Protein AF-A0A3D1QDG4-F1 (afdb_monomer_lite)

Radius of gyration: 11.74 Å; chains: 1; bounding box: 24×23×29 Å

Structure (mmCIF, N/CA/C/O backbone):
data_AF-A0A3D1QDG4-F1
#
_entry.id   AF-A0A3D1QDG4-F1
#
loop_
_atom_site.group_PDB
_atom_site.id
_atom_site.type_symbol
_atom_site.label_atom_id
_atom_site.label_alt_id
_atom_site.label_comp_id
_atom_site.label_asym_id
_atom_site.label_entity_id
_atom_site.label_seq_id
_atom_site.pdbx_PDB_ins_code
_atom_site.Cartn_x
_atom_site.Cartn_y
_atom_site.Cartn_z
_atom_site.occupancy
_atom_site.B_iso_or_equiv
_atom_site.auth_seq_id
_atom_site.auth_comp_id
_atom_site.auth_asym_id
_atom_site.auth_atom_id
_atom_site.pdbx_PDB_model_num
ATOM 1 N N . ALA A 1 1 ? -4.864 -11.724 10.944 1.00 59.78 1 ALA A N 1
ATOM 2 C CA . ALA A 1 1 ? -4.218 -11.611 12.271 1.00 59.78 1 ALA A CA 1
ATOM 3 C C . ALA A 1 1 ? -4.435 -10.227 12.898 1.00 59.78 1 ALA A C 1
ATOM 5 O O . ALA A 1 1 ? -5.168 -10.159 13.871 1.00 59.78 1 ALA A O 1
ATOM 6 N N . LEU A 1 2 ? -3.924 -9.129 12.318 1.00 64.81 2 LEU A N 1
ATOM 7 C CA . LEU A 1 2 ? -4.052 -7.761 12.876 1.00 64.81 2 LEU A CA 1
ATOM 8 C C . LEU A 1 2 ? -5.505 -7.280 13.074 1.00 64.81 2 LEU A C 1
ATOM 10 O O . LEU A 1 2 ? -5.844 -6.764 14.135 1.00 64.81 2 LEU A O 1
ATOM 14 N N . LYS A 1 3 ? -6.386 -7.546 12.096 1.00 60.47 3 LYS A N 1
ATOM 15 C CA . LYS A 1 3 ? -7.835 -7.265 12.175 1.00 60.47 3 LYS A CA 1
ATOM 16 C C . LYS A 1 3 ? -8.524 -7.950 13.360 1.00 60.47 3 LYS A C 1
ATOM 18 O O . LYS A 1 3 ? -9.438 -7.389 13.945 1.00 60.47 3 LYS A O 1
ATOM 23 N N . VAL A 1 4 ? -8.075 -9.153 13.721 1.00 68.81 4 VAL A N 1
ATOM 24 C CA . VAL A 1 4 ? -8.697 -9.983 14.768 1.00 68.81 4 VAL A CA 1
ATOM 25 C C . VAL A 1 4 ? -8.279 -9.528 16.168 1.00 68.81 4 VAL A C 1
ATOM 27 O O . VAL A 1 4 ? -9.065 -9.639 17.100 1.00 68.81 4 VAL A O 1
ATOM 30 N N . ILE A 1 5 ? -7.072 -8.973 16.315 1.00 75.62 5 ILE A N 1
ATOM 31 C CA . ILE A 1 5 ? -6.552 -8.474 17.600 1.00 75.62 5 ILE A CA 1
ATOM 32 C C . ILE A 1 5 ? -6.778 -6.966 17.807 1.00 75.62 5 ILE A C 1
ATOM 34 O O . ILE A 1 5 ? -6.266 -6.401 18.767 1.00 75.62 5 ILE A O 1
ATOM 38 N N . GLY A 1 6 ? -7.520 -6.303 16.911 1.00 69.69 6 GLY A N 1
ATOM 39 C CA . GLY A 1 6 ? -7.864 -4.882 17.033 1.00 69.69 6 GLY A CA 1
ATOM 40 C C . GLY A 1 6 ? -6.696 -3.909 16.837 1.00 69.69 6 GLY A C 1
ATOM 41 O O . GLY A 1 6 ? -6.813 -2.748 17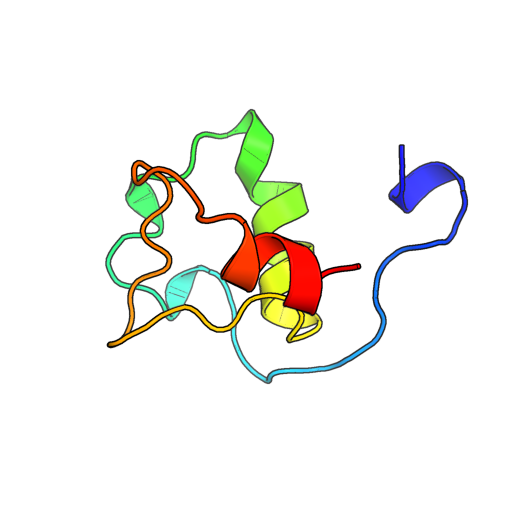.209 1.00 69.69 6 GLY A O 1
ATOM 42 N N . GLN A 1 7 ? -5.582 -4.358 16.250 1.00 76.19 7 GLN A N 1
ATOM 43 C CA . GLN A 1 7 ? -4.376 -3.547 16.026 1.00 76.19 7 GLN A CA 1
ATOM 44 C C . GLN A 1 7 ? -4.235 -3.092 14.572 1.00 76.19 7 GLN A C 1
ATOM 46 O O . GLN A 1 7 ? -3.132 -3.035 14.030 1.00 76.19 7 GLN A O 1
ATOM 51 N N . LEU A 1 8 ? -5.353 -2.815 13.900 1.00 74.44 8 LEU A N 1
ATOM 52 C CA . LEU A 1 8 ? -5.261 -2.165 12.600 1.00 74.44 8 LEU A CA 1
ATOM 53 C C . LEU A 1 8 ? -4.709 -0.747 12.795 1.00 74.44 8 LEU A C 1
ATOM 55 O O . LEU A 1 8 ? -5.137 -0.067 13.735 1.00 74.44 8 LEU A O 1
ATOM 59 N N . PRO A 1 9 ? -3.777 -0.305 11.935 1.00 74.81 9 PRO A N 1
ATOM 60 C CA . PRO A 1 9 ? -3.330 1.075 11.962 1.00 74.81 9 PRO A CA 1
ATOM 61 C C . PRO A 1 9 ? -4.535 2.010 11.819 1.00 74.81 9 PRO A C 1
ATOM 63 O O . PRO A 1 9 ? -5.527 1.675 11.174 1.00 74.81 9 PRO A O 1
ATOM 66 N N . GLN A 1 10 ? -4.473 3.159 12.484 1.00 75.25 10 GLN A N 1
ATOM 67 C CA . GLN A 1 10 ? -5.527 4.168 12.442 1.00 75.25 10 GLN A CA 1
ATOM 68 C C . GLN A 1 10 ? -4.990 5.422 11.764 1.00 75.25 10 GLN A C 1
ATOM 70 O O . GLN A 1 10 ? -3.884 5.865 12.062 1.00 75.25 10 GLN A O 1
ATOM 75 N N . GLY A 1 11 ? -5.776 5.976 10.847 1.00 77.50 11 GLY A N 1
ATOM 76 C CA . GLY A 1 11 ? -5.413 7.133 10.041 1.00 77.50 11 GLY A CA 1
ATOM 77 C C . GLY A 1 11 ? -6.336 7.258 8.835 1.00 77.50 11 GLY A C 1
ATOM 78 O O . GLY A 1 11 ? -7.082 6.328 8.526 1.00 77.50 11 GLY A O 1
ATOM 79 N N . ASP A 1 12 ? -6.279 8.407 8.174 1.00 83.00 12 ASP A N 1
ATOM 80 C CA . ASP A 1 12 ? -6.935 8.646 6.892 1.00 83.00 12 ASP A CA 1
ATOM 81 C C . ASP A 1 12 ? -5.954 9.402 5.994 1.00 83.00 12 ASP A C 1
ATOM 83 O O . ASP A 1 12 ? -5.627 10.567 6.230 1.00 83.00 12 ASP A O 1
ATOM 87 N N . SER A 1 13 ? -5.418 8.700 5.001 1.00 85.12 13 SER A N 1
ATOM 88 C CA . SER A 1 13 ? -4.499 9.257 4.012 1.00 85.12 13 SER A CA 1
ATOM 89 C C . SER A 1 13 ? -5.219 9.998 2.885 1.00 85.12 13 SER A C 1
ATOM 91 O O . SER A 1 13 ? -4.554 10.650 2.072 1.00 85.12 13 SER A O 1
ATOM 93 N N . GLY A 1 14 ? -6.549 9.856 2.792 1.00 89.38 14 GLY A N 1
ATOM 94 C CA . GLY A 1 14 ? -7.352 10.282 1.649 1.00 89.38 14 GLY A CA 1
ATOM 95 C C . GLY A 1 14 ? -7.036 9.531 0.350 1.00 89.38 14 GLY A C 1
ATOM 96 O O . GLY A 1 14 ? -7.488 9.962 -0.708 1.00 89.38 14 GLY A O 1
ATOM 97 N N . LYS A 1 15 ? -6.242 8.450 0.410 1.00 89.00 15 LYS A N 1
ATOM 98 C CA . LYS A 1 15 ? -5.848 7.630 -0.741 1.00 89.00 15 LYS A CA 1
ATOM 99 C C . LYS A 1 15 ? -6.373 6.204 -0.625 1.00 89.00 15 LYS A C 1
ATOM 101 O O . LYS A 1 15 ? -6.537 5.648 0.458 1.00 89.00 15 LYS A O 1
ATOM 106 N N . THR A 1 16 ? -6.570 5.593 -1.778 1.00 92.50 16 THR A N 1
ATOM 107 C CA . THR A 1 16 ? -6.991 4.212 -1.990 1.00 92.50 16 THR A CA 1
ATOM 108 C C . THR A 1 16 ? -5.984 3.500 -2.890 1.00 92.50 16 THR A C 1
ATOM 110 O O . THR A 1 16 ? -5.121 4.131 -3.497 1.00 92.50 16 THR A O 1
ATOM 113 N N . LEU A 1 17 ? -6.097 2.174 -3.025 1.00 91.12 17 LEU A N 1
ATOM 114 C CA . LEU A 1 17 ? -5.248 1.426 -3.961 1.00 91.12 17 LEU A CA 1
ATOM 115 C C . LEU A 1 17 ? -5.358 1.947 -5.398 1.00 91.12 17 LEU A C 1
ATOM 117 O O . LEU A 1 17 ? -4.376 1.915 -6.125 1.00 91.12 17 LEU A O 1
ATOM 121 N N . LEU A 1 18 ? -6.523 2.463 -5.797 1.00 91.44 18 LEU A N 1
ATOM 122 C CA . LEU A 1 18 ? -6.763 2.946 -7.159 1.00 91.44 18 LEU A CA 1
ATOM 123 C C . LEU A 1 18 ? -5.964 4.208 -7.507 1.00 91.44 18 LEU A C 1
ATOM 125 O O . LEU A 1 18 ? -5.810 4.515 -8.686 1.00 91.44 18 LEU A O 1
ATOM 129 N N . ASP A 1 19 ? -5.428 4.909 -6.507 1.00 94.06 19 ASP A N 1
ATOM 130 C CA . ASP A 1 19 ? -4.568 6.077 -6.716 1.00 94.06 19 ASP A CA 1
ATOM 131 C C . ASP A 1 19 ? -3.144 5.695 -7.160 1.00 94.06 19 ASP A C 1
ATOM 133 O O . ASP A 1 19 ? -2.330 6.571 -7.462 1.00 94.06 19 ASP A O 1
ATOM 137 N N . PHE A 1 20 ? -2.835 4.394 -7.217 1.00 94.25 20 PHE A N 1
ATOM 138 C CA . PHE A 1 20 ? -1.531 3.865 -7.599 1.00 94.25 20 PHE A CA 1
ATOM 139 C C . PHE A 1 20 ? -1.591 3.147 -8.948 1.00 94.25 20 PHE A C 1
ATOM 141 O O . PHE A 1 20 ? -2.433 2.284 -9.197 1.00 94.25 20 PHE A O 1
ATOM 148 N N . SER A 1 21 ? -0.650 3.490 -9.828 1.00 95.38 21 SER A N 1
ATOM 149 C CA . SER A 1 21 ? -0.588 2.993 -11.214 1.00 95.38 21 SER A CA 1
ATOM 150 C C . SER A 1 21 ? -0.365 1.479 -11.336 1.00 95.38 21 SER A C 1
ATOM 152 O O . SER A 1 21 ? -0.721 0.866 -12.342 1.00 95.38 21 SER A O 1
ATOM 154 N N . ASP A 1 22 ? 0.197 0.867 -10.301 1.00 94.69 22 ASP A N 1
ATOM 155 C CA . ASP A 1 22 ? 0.566 -0.542 -10.221 1.00 94.69 22 ASP A CA 1
ATOM 156 C C . ASP A 1 22 ? -0.346 -1.357 -9.299 1.00 94.69 22 ASP A C 1
ATOM 158 O O . ASP A 1 22 ? -0.031 -2.500 -8.976 1.00 94.69 22 ASP A O 1
ATOM 162 N N . ALA A 1 23 ? -1.509 -0.821 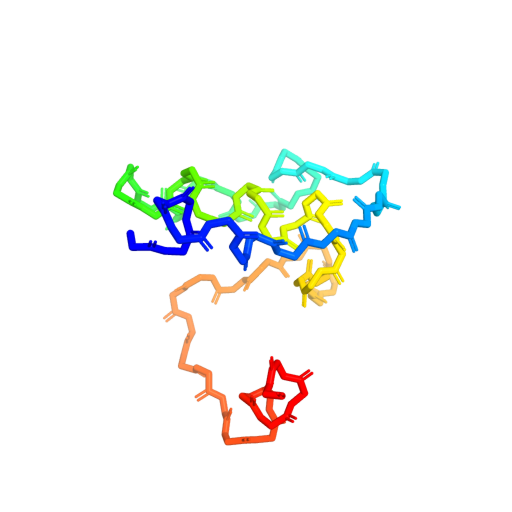-8.920 1.00 92.50 23 ALA A N 1
ATOM 163 C CA . ALA A 1 23 ? -2.487 -1.527 -8.091 1.00 92.50 23 ALA A CA 1
ATOM 164 C C . ALA A 1 23 ? -2.906 -2.890 -8.669 1.00 92.50 23 ALA A C 1
ATOM 166 O O . ALA A 1 23 ? -3.230 -3.809 -7.924 1.00 92.50 23 ALA A O 1
ATOM 167 N N . SER A 1 24 ? -2.856 -3.039 -9.998 1.00 93.38 24 SER A N 1
ATOM 168 C CA . SER A 1 24 ? -3.136 -4.299 -10.701 1.00 93.38 24 SER A CA 1
ATOM 169 C C . SER A 1 24 ? -2.095 -5.401 -10.469 1.00 93.38 24 SER A C 1
ATOM 171 O O . SER A 1 24 ? -2.365 -6.556 -10.782 1.00 93.38 24 SER A O 1
ATOM 173 N N . GLN A 1 25 ? -0.920 -5.066 -9.929 1.00 94.75 25 GLN A N 1
ATOM 174 C CA . GLN A 1 25 ? 0.128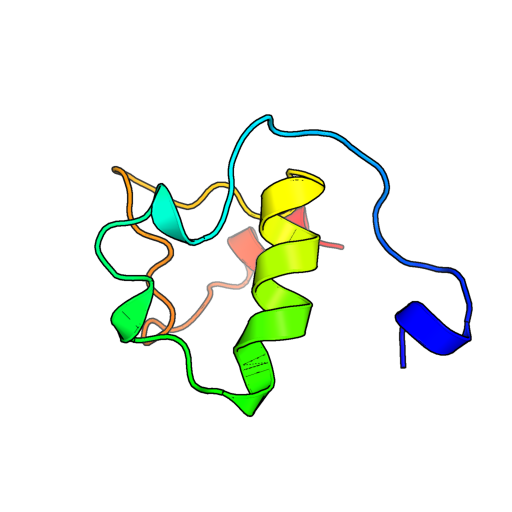 -6.027 -9.573 1.00 94.75 25 GLN A CA 1
ATOM 175 C C . GLN A 1 25 ? -0.054 -6.600 -8.159 1.00 94.75 25 GLN A C 1
ATOM 177 O O . GLN A 1 25 ? 0.726 -7.454 -7.743 1.00 94.75 25 GLN A O 1
ATOM 182 N N . ILE A 1 26 ? -1.044 -6.117 -7.402 1.00 92.31 26 ILE A N 1
ATOM 183 C CA . ILE A 1 26 ? -1.367 -6.640 -6.076 1.00 92.31 26 ILE A CA 1
ATOM 184 C C . ILE A 1 26 ? -2.211 -7.902 -6.249 1.00 92.31 26 ILE A C 1
ATOM 186 O O . ILE A 1 26 ? -3.323 -7.851 -6.774 1.00 92.31 26 ILE A O 1
ATOM 190 N N . ASP A 1 27 ? -1.696 -9.028 -5.764 1.00 92.62 27 ASP A N 1
ATOM 191 C CA . ASP A 1 27 ? -2.445 -10.281 -5.728 1.00 92.62 27 ASP A CA 1
ATOM 192 C C . ASP A 1 27 ? -3.672 -10.192 -4.806 1.00 92.62 27 ASP A C 1
ATOM 194 O O . ASP A 1 27 ? -3.679 -9.492 -3.789 1.00 92.62 27 ASP A O 1
ATOM 198 N N . GLU A 1 28 ? -4.695 -10.996 -5.104 1.00 90.62 28 GLU A N 1
ATOM 199 C CA . GLU A 1 28 ? -5.978 -11.003 -4.387 1.00 90.62 28 GLU A CA 1
ATOM 200 C C . GLU A 1 28 ? -5.826 -11.229 -2.871 1.00 90.62 28 GLU A C 1
ATOM 202 O O . GLU A 1 28 ? -6.516 -10.598 -2.070 1.00 90.62 28 GLU A O 1
ATOM 207 N N . TRP A 1 29 ? -4.863 -12.058 -2.454 1.00 91.31 29 TRP A N 1
ATOM 208 C CA . TRP A 1 29 ? -4.594 -12.326 -1.037 1.00 91.31 29 TRP A CA 1
ATOM 209 C C . TRP A 1 29 ? -4.058 -11.098 -0.277 1.00 91.31 29 TRP A C 1
ATOM 211 O O . TRP A 1 29 ? -4.248 -10.997 0.937 1.00 91.31 29 TRP A O 1
ATOM 221 N N . ALA A 1 30 ? -3.384 -10.176 -0.971 1.00 90.88 30 ALA A N 1
ATOM 222 C CA . ALA A 1 30 ? -2.764 -8.984 -0.397 1.00 90.88 30 ALA A CA 1
ATOM 223 C C . ALA A 1 30 ? -3.674 -7.750 -0.478 1.00 90.88 30 ALA A C 1
ATOM 225 O O . ALA A 1 30 ? -3.454 -6.785 0.256 1.00 90.88 30 ALA A O 1
ATOM 226 N N . GLY A 1 31 ? -4.708 -7.781 -1.326 1.00 90.75 31 GLY A N 1
ATOM 227 C CA . GLY A 1 31 ? -5.572 -6.635 -1.615 1.00 90.75 31 GLY A CA 1
ATOM 228 C C . GLY A 1 31 ? -6.179 -5.982 -0.372 1.00 90.75 31 GLY A C 1
ATOM 229 O O . GLY A 1 31 ? -6.018 -4.779 -0.174 1.00 90.75 31 GLY A O 1
ATOM 230 N N . GLU A 1 32 ? -6.823 -6.758 0.508 1.00 90.44 32 GLU A N 1
ATOM 231 C CA . GLU A 1 32 ? -7.463 -6.207 1.718 1.00 90.44 32 GLU A CA 1
ATOM 232 C C . GLU A 1 32 ? -6.434 -5.590 2.682 1.00 90.44 32 GLU A C 1
ATOM 234 O O . GLU A 1 32 ? -6.665 -4.521 3.249 1.00 90.44 32 GLU A O 1
ATOM 239 N N . ALA A 1 33 ? -5.275 -6.235 2.844 1.00 90.31 33 ALA A N 1
ATOM 240 C CA . ALA A 1 33 ? -4.220 -5.753 3.731 1.00 90.31 33 ALA A CA 1
ATOM 241 C C . ALA A 1 33 ? -3.567 -4.472 3.192 1.00 90.31 33 ALA A C 1
ATOM 243 O O . ALA A 1 33 ? -3.417 -3.498 3.928 1.00 90.31 33 ALA A O 1
ATOM 244 N N . MET A 1 34 ? -3.231 -4.448 1.900 1.00 92.62 34 MET A N 1
ATOM 245 C CA . MET A 1 34 ? -2.648 -3.279 1.242 1.00 92.62 34 MET A CA 1
ATOM 246 C C . MET A 1 34 ? -3.614 -2.097 1.243 1.00 92.62 34 MET A C 1
ATOM 248 O O . MET A 1 34 ? -3.198 -0.973 1.518 1.00 92.62 34 MET A O 1
ATOM 252 N N . ALA A 1 35 ? -4.906 -2.341 1.002 1.00 91.81 35 ALA A N 1
ATOM 253 C CA . ALA A 1 35 ? -5.926 -1.301 1.077 1.00 91.81 35 ALA A CA 1
ATOM 254 C C . ALA A 1 35 ? -5.987 -0.678 2.473 1.00 91.81 35 ALA A C 1
ATOM 256 O O . ALA A 1 35 ? -5.991 0.546 2.589 1.00 91.81 35 ALA A O 1
ATOM 257 N N . ALA A 1 36 ? -5.971 -1.504 3.525 1.00 91.06 36 ALA A N 1
ATOM 258 C CA . ALA A 1 36 ? -5.943 -1.009 4.894 1.00 91.06 36 ALA A CA 1
ATOM 259 C C . ALA A 1 36 ? -4.712 -0.123 5.138 1.00 91.06 36 ALA A C 1
ATOM 261 O O . ALA A 1 36 ? -4.872 1.001 5.595 1.00 91.06 36 ALA A O 1
ATOM 262 N N . PHE A 1 37 ? -3.510 -0.572 4.767 1.00 90.19 37 PHE A N 1
ATOM 263 C CA . PHE A 1 37 ? -2.282 0.198 4.995 1.00 90.19 37 PHE A CA 1
ATOM 264 C C . PHE A 1 37 ? -2.199 1.503 4.202 1.00 90.19 37 PHE A C 1
ATOM 266 O O . PHE A 1 37 ? -1.633 2.483 4.691 1.00 90.19 37 PHE A O 1
ATOM 273 N N . VAL A 1 38 ? -2.748 1.532 2.988 1.00 92.75 38 VAL A N 1
ATOM 274 C CA . VAL A 1 38 ? -2.805 2.748 2.172 1.00 92.75 38 VAL A CA 1
ATOM 275 C C . VAL A 1 38 ? -3.800 3.739 2.757 1.00 92.75 38 VAL A C 1
ATOM 277 O O . VAL A 1 38 ? -3.444 4.899 2.960 1.00 92.75 38 VAL A O 1
ATOM 280 N N . VAL A 1 39 ? -5.015 3.293 3.088 1.00 91.38 39 VAL A N 1
ATOM 281 C CA . VAL A 1 39 ? -6.053 4.162 3.669 1.00 91.38 39 VAL A CA 1
ATOM 282 C C . VAL A 1 39 ? -5.592 4.734 5.005 1.00 91.38 39 VAL A C 1
ATOM 284 O O . VAL A 1 39 ? -5.783 5.916 5.264 1.00 91.38 39 VAL A O 1
ATOM 287 N N . THR A 1 40 ? -4.903 3.944 5.826 1.00 89.25 40 THR A N 1
ATOM 288 C CA . THR A 1 40 ? -4.396 4.408 7.124 1.00 89.25 40 THR A CA 1
ATOM 289 C C . THR A 1 40 ? -3.152 5.285 7.006 1.00 89.25 40 THR A C 1
ATOM 291 O O . THR A 1 40 ? -2.680 5.810 8.010 1.00 89.25 40 THR A O 1
ATOM 294 N N . GLY A 1 41 ? -2.600 5.444 5.798 1.00 87.88 41 GLY A N 1
ATOM 295 C CA . GLY A 1 41 ? -1.389 6.223 5.541 1.00 87.88 41 GLY A CA 1
ATOM 296 C C . GLY A 1 41 ? -0.102 5.554 6.018 1.00 87.88 41 GLY A C 1
ATOM 297 O O . GLY A 1 41 ? 0.946 6.191 6.020 1.00 87.88 41 GLY A O 1
ATOM 298 N N . THR A 1 42 ? -0.164 4.277 6.402 1.00 88.62 42 THR A N 1
ATOM 299 C CA . THR A 1 42 ? 1.004 3.475 6.789 1.00 88.62 42 THR A CA 1
ATOM 300 C C . THR A 1 42 ? 1.919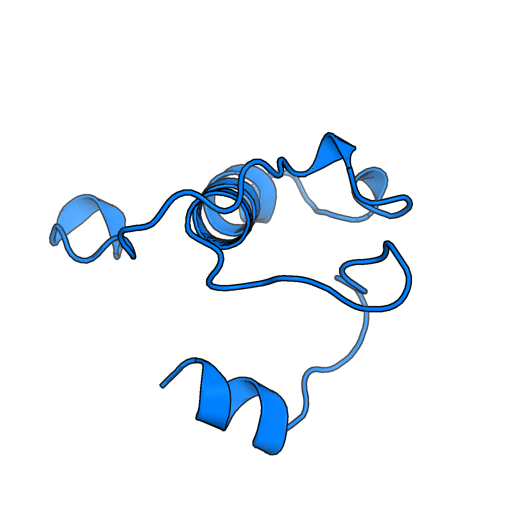 3.221 5.593 1.00 88.62 42 THR A C 1
ATOM 302 O O . THR A 1 42 ? 3.136 3.198 5.743 1.00 88.62 42 THR A O 1
A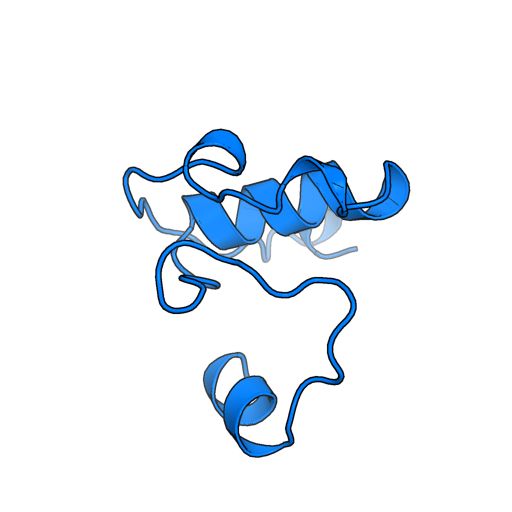TOM 305 N N . ILE A 1 43 ? 1.343 3.066 4.397 1.00 89.50 43 ILE A N 1
ATOM 306 C CA . ILE A 1 43 ? 2.085 2.949 3.139 1.00 89.50 43 ILE A CA 1
ATOM 307 C C . ILE A 1 43 ? 1.636 4.066 2.199 1.00 89.50 43 ILE A C 1
ATOM 309 O O . ILE A 1 43 ? 0.452 4.202 1.898 1.00 89.50 43 ILE A O 1
ATOM 313 N N . GLY A 1 44 ? 2.596 4.861 1.722 1.00 88.69 44 GLY A N 1
ATOM 314 C CA . GLY A 1 44 ? 2.345 5.977 0.803 1.00 88.69 44 GLY A CA 1
ATOM 315 C C . GLY A 1 44 ? 2.819 5.754 -0.633 1.00 88.69 44 GLY A C 1
ATOM 316 O O . GLY A 1 44 ? 2.441 6.531 -1.506 1.00 88.69 44 GLY A O 1
ATOM 317 N N . GLY A 1 45 ? 3.633 4.722 -0.877 1.00 88.88 45 GLY A N 1
ATOM 318 C CA . GLY A 1 45 ? 4.298 4.499 -2.162 1.00 88.88 45 GLY A CA 1
ATOM 319 C C . GLY A 1 45 ? 5.299 5.601 -2.536 1.00 88.88 45 GLY A C 1
ATOM 320 O O . GLY A 1 45 ? 5.600 6.501 -1.751 1.00 88.88 45 GLY A O 1
ATOM 321 N N . SER A 1 46 ? 5.822 5.531 -3.758 1.00 89.31 46 SER A N 1
ATOM 322 C CA . SER A 1 46 ? 6.732 6.523 -4.336 1.00 89.31 46 SER A CA 1
ATOM 323 C C . SER A 1 46 ? 6.368 6.776 -5.795 1.00 89.31 46 SER A C 1
ATOM 325 O O . SER A 1 46 ? 6.044 5.845 -6.527 1.00 89.31 46 SER A O 1
ATOM 327 N N . ASN A 1 47 ? 6.388 8.041 -6.225 1.00 90.44 47 ASN A N 1
ATOM 328 C CA . ASN A 1 47 ? 6.069 8.446 -7.603 1.00 90.44 47 ASN A CA 1
ATOM 329 C C . ASN A 1 47 ? 4.735 7.883 -8.151 1.00 90.44 47 ASN A C 1
ATOM 331 O O . ASN A 1 47 ? 4.624 7.606 -9.342 1.00 90.44 47 ASN A O 1
ATOM 335 N N . GLY A 1 48 ? 3.719 7.706 -7.297 1.00 90.88 48 GLY A N 1
ATOM 336 C CA . GLY A 1 48 ? 2.413 7.162 -7.705 1.00 90.88 48 GLY A CA 1
ATOM 337 C C . GLY A 1 48 ? 2.387 5.639 -7.915 1.00 90.88 48 GLY A C 1
ATOM 338 O O . GLY A 1 48 ? 1.526 5.130 -8.636 1.00 90.88 48 GLY A O 1
ATOM 339 N N . SER A 1 49 ? 3.331 4.911 -7.315 1.00 92.31 49 SER A N 1
ATOM 340 C CA . SER A 1 49 ? 3.450 3.449 -7.377 1.00 92.31 49 SER A CA 1
ATOM 341 C C . SER A 1 49 ? 3.740 2.868 -5.985 1.00 92.31 49 SER A C 1
ATOM 343 O O . SER A 1 49 ? 4.436 3.489 -5.176 1.00 92.31 49 SER A O 1
ATOM 345 N N . LEU A 1 50 ? 3.170 1.698 -5.684 1.00 92.25 50 LEU A N 1
ATOM 346 C CA . LEU A 1 50 ? 3.398 0.944 -4.439 1.00 92.25 50 LEU A CA 1
ATOM 347 C C . LEU A 1 50 ? 4.568 -0.041 -4.552 1.00 92.25 50 LEU A C 1
ATOM 349 O O . LEU A 1 50 ? 5.085 -0.514 -3.543 1.00 92.25 50 LEU A O 1
ATOM 353 N N . THR A 1 51 ? 4.998 -0.343 -5.772 1.00 92.56 51 THR A N 1
ATOM 354 C CA . THR A 1 51 ? 6.048 -1.301 -6.122 1.00 92.56 51 THR A CA 1
ATOM 355 C C . THR A 1 51 ? 5.871 -2.675 -5.454 1.00 92.56 51 THR A C 1
ATOM 357 O O . THR A 1 51 ? 6.814 -3.178 -4.845 1.00 92.56 51 THR A O 1
ATOM 360 N N . PRO A 1 52 ? 4.691 -3.324 -5.551 1.00 88.69 52 PRO A N 1
ATOM 361 C CA . PRO A 1 52 ? 4.370 -4.531 -4.777 1.00 88.69 52 PRO A CA 1
ATOM 362 C C . PRO A 1 52 ? 5.257 -5.744 -5.106 1.00 88.69 52 PRO A C 1
ATOM 364 O O . PRO A 1 52 ? 5.373 -6.656 -4.292 1.00 88.69 52 PRO A O 1
ATOM 367 N N . LEU A 1 53 ? 5.896 -5.758 -6.281 1.00 89.81 53 LEU A N 1
ATOM 368 C CA . LEU A 1 53 ? 6.811 -6.821 -6.715 1.00 89.81 53 LEU A CA 1
ATOM 369 C C . LEU A 1 53 ? 8.279 -6.563 -6.335 1.00 89.81 53 LEU A C 1
ATOM 371 O O . LEU A 1 53 ? 9.130 -7.431 -6.534 1.00 89.81 53 LEU A O 1
ATOM 375 N N . SER A 1 54 ? 8.596 -5.373 -5.823 1.00 87.44 54 SER A N 1
ATOM 376 C CA . SER A 1 54 ? 9.956 -5.016 -5.424 1.00 87.44 54 SER A CA 1
ATOM 377 C C . SER A 1 54 ? 10.285 -5.563 -4.039 1.00 87.44 54 SER A C 1
ATOM 379 O O . SER A 1 54 ? 9.438 -5.657 -3.153 1.00 87.44 54 SER A O 1
ATOM 381 N N . THR A 1 55 ? 11.558 -5.885 -3.814 1.00 87.44 55 THR A N 1
ATOM 382 C CA . THR A 1 55 ? 12.043 -6.219 -2.473 1.00 87.44 55 THR A CA 1
ATOM 383 C C . THR A 1 55 ? 12.091 -4.978 -1.595 1.00 87.44 55 THR A C 1
ATOM 385 O O . THR A 1 55 ? 12.828 -4.038 -1.892 1.00 87.44 55 THR A O 1
ATOM 388 N N . THR A 1 56 ? 11.378 -5.026 -0.476 1.00 87.38 56 THR A N 1
ATOM 389 C CA . THR A 1 56 ? 11.482 -4.037 0.596 1.00 87.38 56 THR A CA 1
ATOM 390 C C . THR A 1 56 ? 12.871 -4.048 1.247 1.00 87.38 56 THR A C 1
ATOM 392 O O . THR A 1 56 ? 13.475 -5.097 1.490 1.00 87.38 56 THR A O 1
ATOM 395 N N . THR A 1 57 ? 13.368 -2.861 1.585 1.00 88.44 57 THR A N 1
ATOM 396 C CA . THR A 1 57 ? 14.622 -2.647 2.309 1.00 88.44 57 THR A CA 1
ATOM 397 C C . THR A 1 57 ? 14.429 -2.665 3.827 1.00 88.44 57 THR A C 1
ATOM 399 O O . THR A 1 57 ? 13.350 -2.425 4.369 1.00 88.44 57 THR A O 1
ATOM 402 N N . ARG A 1 58 ? 15.526 -2.879 4.562 1.00 89.44 58 ARG A N 1
ATOM 403 C CA . ARG A 1 58 ? 15.517 -2.803 6.034 1.00 89.44 58 ARG A CA 1
ATOM 404 C C . ARG A 1 58 ? 15.117 -1.421 6.559 1.00 89.44 58 ARG A C 1
ATOM 406 O O . ARG A 1 58 ? 14.539 -1.343 7.636 1.00 89.44 58 ARG A O 1
ATOM 413 N N . ALA A 1 59 ? 15.457 -0.358 5.831 1.00 85.69 59 ALA A N 1
ATOM 414 C CA . ALA A 1 59 ? 15.133 1.010 6.221 1.00 85.69 59 ALA A CA 1
ATOM 415 C C . ALA A 1 59 ? 13.626 1.278 6.115 1.00 85.69 59 ALA A C 1
ATOM 417 O O . ALA A 1 59 ? 13.050 1.842 7.036 1.00 85.69 59 ALA A O 1
ATOM 418 N N . GLU A 1 60 ? 12.984 0.806 5.044 1.00 84.25 60 GLU A N 1
ATOM 419 C CA . GLU A 1 60 ? 11.530 0.907 4.867 1.00 84.25 60 GLU A CA 1
ATOM 420 C C . GLU A 1 60 ? 10.785 0.096 5.932 1.00 84.25 60 GLU A C 1
ATOM 422 O O . GLU A 1 60 ? 9.861 0.610 6.552 1.00 84.25 60 GLU A O 1
ATOM 427 N N . MET A 1 61 ? 11.240 -1.126 6.243 1.00 85.31 61 MET A N 1
ATOM 428 C CA . MET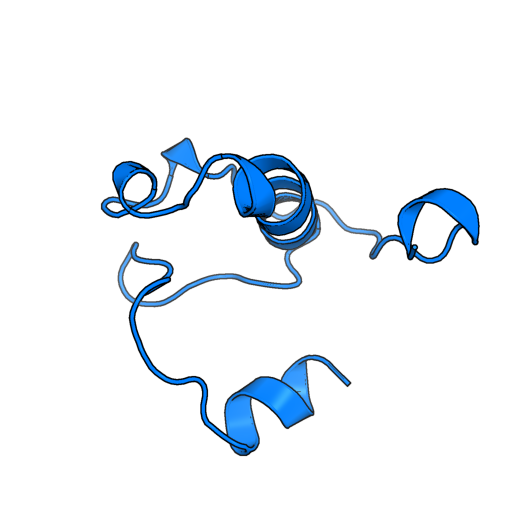 A 1 61 ? 10.647 -1.902 7.344 1.00 85.31 61 MET A CA 1
ATOM 429 C C . MET A 1 61 ? 10.770 -1.199 8.696 1.00 85.31 61 MET A C 1
ATOM 431 O O . MET A 1 61 ? 9.852 -1.280 9.503 1.00 85.31 61 MET A O 1
ATOM 435 N N . ALA A 1 62 ? 11.879 -0.502 8.955 1.00 86.25 62 ALA A N 1
ATOM 436 C CA . ALA A 1 62 ? 12.073 0.225 10.206 1.00 86.25 62 ALA A CA 1
ATOM 437 C C . ALA A 1 62 ? 11.140 1.438 10.359 1.00 86.25 62 ALA A C 1
ATOM 439 O O . ALA A 1 62 ? 10.949 1.889 11.480 1.00 86.25 62 ALA A O 1
ATOM 440 N N . GLN A 1 63 ? 10.564 1.962 9.270 1.00 83.81 63 GLN A N 1
ATOM 441 C CA . GLN A 1 63 ? 9.543 3.016 9.340 1.00 83.81 63 GLN A CA 1
ATOM 442 C C . GLN A 1 63 ? 8.153 2.479 9.695 1.00 83.81 63 GLN A C 1
ATOM 444 O O . GLN A 1 63 ? 7.295 3.247 10.121 1.00 83.81 63 GLN A O 1
ATOM 449 N N . VAL A 1 64 ? 7.926 1.183 9.478 1.00 82.19 64 VAL A N 1
ATOM 450 C CA . VAL A 1 64 ? 6.642 0.517 9.730 1.00 82.19 64 VAL A CA 1
ATOM 451 C C . VAL A 1 64 ? 6.578 -0.083 11.143 1.00 82.19 64 VAL A C 1
ATOM 453 O O . VAL A 1 64 ? 5.480 -0.302 11.651 1.00 82.19 64 VAL A O 1
ATOM 456 N N . LEU A 1 65 ? 7.735 -0.359 11.761 1.00 71.62 65 LEU A N 1
ATOM 457 C CA . LEU A 1 65 ? 7.868 -0.820 13.153 1.00 71.62 65 LEU A CA 1
ATOM 458 C C . LEU A 1 65 ? 7.573 0.297 14.162 1.00 71.62 65 LEU A C 1
ATOM 460 O O . LEU A 1 65 ? 6.924 -0.029 15.181 1.00 71.62 65 LEU A O 1
#

Secondary structure (DSSP, 8-state):
-TTTTT-------S--GGGSTTGGGS-HHHHHHHHHHHHTTS---BTTB--TTSPPPHHHHHHH-

Foldseek 3Di:
DCVVVVNQQAAAPVDALVQAPCSVVDDPVCRVVVRSCVRSVVQPPPPRHSPPVDDDDPVNVVSND

pLDDT: mean 86.39, std 8.32, range [59.78, 95.38]

Sequence (65 aa):
ALKVIGQLPQGDSGKTLLDFSDASQIDEWAGEAMAAFVVTGTIGGSNGSLTPLSTTTRAEMAQVL